Protein AF-A0A2I1FG09-F1 (afdb_monomer_lite)

Sequence (179 aa):
MFQNHFNRNAIHDTIHRQLGLNNIAAYHRDLLCNNCYPSEIPLTPTFQHFLDWISSNYPVIEYTRYTRQYFEEVAYSITNADIDNAIHNLLFSIQYTDIEPIDYTLLRQDLINAYNLTNGFQQDPNEVLYQVSETITSPEPEVLSDTTSEISEEDIPHLHIPLPPIYNTPNNPAPVIPP

Organism: NCBI:txid588596

pLDDT: mean 76.92, std 20.59, range [32.97, 96.25]

Radius of gyration: 22.65 Å; chains: 1; bounding box: 73×28×54 Å

Secondary structure (DSSP, 8-state):
-HHHHHHHHHHHHHHHHHHT-S--TTTS--TT-TTTSPPPSSPPHHHHHHHHHHHHHS-EEEE-HHHHHHHHHHHH-S-GGGHHHHHHHHHTTEEE-SSS---HHHHHHHHHHHHHHTTTTTS-HHHHHHHHHHHHHSPPP-------------------PPPPP----TTSPPPP---

Structure (mmCIF, N/CA/C/O backbone):
data_AF-A0A2I1FG09-F1
#
_entry.id   AF-A0A2I1FG09-F1
#
loop_
_atom_site.group_PDB
_atom_site.id
_atom_site.type_symbol
_atom_site.label_atom_id
_atom_site.label_alt_id
_atom_site.label_comp_id
_atom_site.label_asym_id
_atom_site.label_entity_id
_atom_site.label_seq_id
_atom_site.pdbx_PDB_ins_code
_atom_site.Cartn_x
_atom_site.Cartn_y
_atom_site.Cartn_z
_atom_site.occupancy
_atom_site.B_iso_or_equiv
_atom_site.auth_seq_id
_atom_site.auth_comp_id
_atom_site.auth_asym_id
_atom_site.auth_atom_id
_atom_site.pdbx_PDB_model_num
ATOM 1 N N . MET A 1 1 ? -4.281 7.830 -10.500 1.00 67.44 1 MET A N 1
ATOM 2 C CA . MET A 1 1 ? -3.110 7.917 -9.596 1.00 67.44 1 MET A CA 1
ATOM 3 C C . MET A 1 1 ? -2.313 6.611 -9.615 1.00 67.44 1 MET A C 1
ATOM 5 O O . MET A 1 1 ? -1.132 6.665 -9.931 1.00 67.44 1 MET A O 1
ATOM 9 N N . PHE A 1 2 ? -2.961 5.450 -9.435 1.00 79.12 2 PHE A N 1
ATOM 10 C CA . PHE A 1 2 ? -2.314 4.131 -9.548 1.00 79.12 2 PHE A CA 1
ATOM 11 C C . PHE A 1 2 ? -1.682 3.814 -10.911 1.00 79.12 2 PHE A C 1
ATOM 13 O O . PHE A 1 2 ? -0.608 3.234 -10.946 1.00 79.12 2 PHE A O 1
ATOM 20 N N . GLN A 1 3 ? -2.247 4.274 -12.033 1.00 78.62 3 GLN A N 1
ATOM 21 C CA . GLN A 1 3 ? -1.647 4.005 -13.350 1.00 78.62 3 GLN A CA 1
ATOM 22 C C . GLN A 1 3 ? -0.193 4.496 -13.476 1.00 78.62 3 GLN A C 1
ATOM 24 O O . GLN A 1 3 ? 0.665 3.777 -13.977 1.00 78.62 3 GLN A O 1
ATOM 29 N N . ASN A 1 4 ? 0.108 5.711 -13.001 1.00 81.00 4 ASN A N 1
ATOM 30 C CA . ASN A 1 4 ? 1.476 6.242 -13.037 1.00 81.00 4 ASN A CA 1
ATOM 31 C C . ASN A 1 4 ? 2.416 5.439 -12.131 1.00 81.00 4 ASN A C 1
ATOM 33 O O . ASN A 1 4 ? 3.589 5.273 -12.451 1.00 81.00 4 ASN A O 1
ATOM 37 N N . HIS A 1 5 ? 1.887 4.945 -11.014 1.00 79.69 5 HIS A N 1
ATOM 38 C CA . HIS A 1 5 ? 2.609 4.092 -10.087 1.00 79.69 5 HIS A CA 1
ATOM 39 C C . HIS A 1 5 ? 2.941 2.730 -10.720 1.00 79.69 5 HIS A C 1
ATOM 41 O O . HIS A 1 5 ? 4.111 2.366 -10.766 1.00 79.69 5 HIS A O 1
ATOM 47 N N . PHE A 1 6 ? 1.969 2.054 -11.339 1.00 83.12 6 PHE A N 1
ATOM 48 C CA . PHE A 1 6 ? 2.202 0.804 -12.073 1.00 83.12 6 PHE A CA 1
ATOM 49 C C . PHE A 1 6 ? 3.174 0.978 -13.244 1.00 83.12 6 PHE A C 1
ATOM 51 O O . PHE A 1 6 ? 4.075 0.163 -13.434 1.00 83.12 6 PHE A O 1
ATOM 58 N N . ASN A 1 7 ? 3.064 2.083 -13.988 1.00 84.38 7 ASN A N 1
ATOM 59 C CA . ASN A 1 7 ? 3.993 2.386 -15.076 1.00 84.38 7 ASN A CA 1
ATOM 60 C C . ASN A 1 7 ? 5.441 2.530 -14.575 1.00 84.38 7 ASN A C 1
ATOM 62 O O . ASN A 1 7 ? 6.368 2.080 -15.248 1.00 84.38 7 ASN A O 1
ATOM 66 N N . ARG A 1 8 ? 5.652 3.139 -13.399 1.00 84.31 8 ARG A N 1
ATOM 67 C CA . ARG A 1 8 ? 6.987 3.268 -12.796 1.00 84.31 8 ARG A CA 1
ATOM 68 C C . ARG A 1 8 ? 7.578 1.898 -12.458 1.00 84.31 8 ARG A C 1
ATOM 70 O O . ARG A 1 8 ? 8.734 1.654 -12.806 1.00 84.31 8 ARG A O 1
ATOM 77 N N . ASN A 1 9 ? 6.768 1.006 -11.889 1.00 83.88 9 ASN A N 1
ATOM 78 C CA . ASN A 1 9 ? 7.177 -0.362 -11.561 1.00 83.88 9 ASN A CA 1
ATOM 79 C C . ASN A 1 9 ? 7.584 -1.122 -12.831 1.00 83.88 9 ASN A C 1
ATOM 81 O O . ASN A 1 9 ? 8.677 -1.676 -12.904 1.00 83.88 9 ASN A O 1
ATOM 85 N N . ALA A 1 10 ? 6.773 -1.039 -13.892 1.00 85.88 10 ALA A N 1
ATOM 86 C CA . ALA A 1 10 ? 7.066 -1.690 -15.170 1.00 85.88 10 ALA A CA 1
ATOM 87 C C . ALA A 1 10 ? 8.380 -1.196 -15.812 1.00 85.88 10 ALA A C 1
ATOM 89 O O . ALA A 1 10 ? 9.130 -1.978 -16.415 1.00 85.88 10 ALA A O 1
ATOM 90 N N . ILE A 1 11 ? 8.685 0.100 -15.677 1.00 88.75 11 ILE A N 1
ATOM 91 C CA . ILE A 1 11 ? 9.969 0.672 -16.103 1.00 88.75 11 ILE A CA 1
ATOM 92 C C . ILE A 1 11 ? 11.107 0.112 -15.242 1.00 88.75 11 ILE A C 1
ATOM 94 O O . ILE A 1 11 ? 12.111 -0.338 -15.794 1.00 88.75 11 ILE A O 1
ATOM 98 N N . HIS A 1 12 ? 10.952 0.092 -13.915 1.00 91.44 12 HIS A N 1
ATOM 99 C CA . HIS A 1 12 ? 11.960 -0.439 -12.9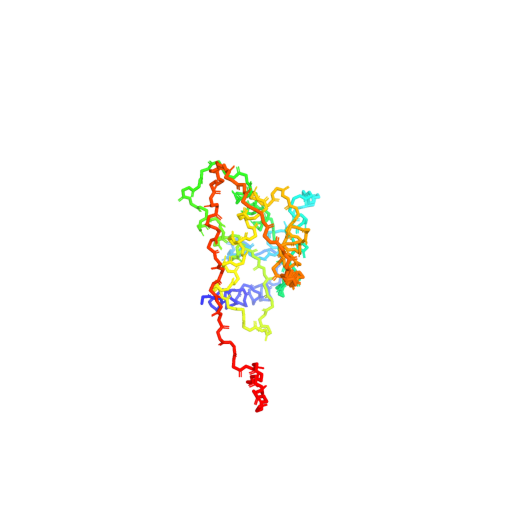95 1.00 91.44 12 HIS A CA 1
ATOM 100 C C . HIS A 1 12 ? 12.286 -1.914 -13.290 1.00 91.44 12 HIS A C 1
ATOM 102 O O . HIS A 1 12 ? 13.455 -2.272 -13.451 1.00 91.44 12 HIS A O 1
ATOM 108 N N . ASP A 1 13 ? 11.267 -2.746 -13.496 1.00 88.00 13 ASP A N 1
ATOM 109 C CA . ASP A 1 13 ? 11.421 -4.163 -13.847 1.00 88.00 13 ASP A CA 1
ATOM 110 C C . ASP A 1 13 ? 12.111 -4.358 -15.199 1.00 88.00 13 ASP A C 1
ATOM 112 O O . ASP A 1 13 ? 12.893 -5.291 -15.403 1.00 88.00 13 ASP A O 1
ATOM 116 N N . THR A 1 14 ? 11.856 -3.458 -16.150 1.00 91.62 14 THR A N 1
ATOM 117 C CA . THR A 1 14 ? 12.546 -3.471 -17.444 1.00 91.62 14 THR A CA 1
ATOM 118 C C . THR A 1 14 ? 14.039 -3.210 -17.279 1.00 91.62 14 THR A C 1
ATOM 120 O O . THR A 1 14 ? 14.840 -3.872 -17.938 1.00 91.62 14 THR A O 1
ATOM 123 N N . ILE A 1 15 ? 14.430 -2.313 -16.373 1.00 90.81 15 ILE A N 1
ATOM 124 C CA . ILE A 1 15 ? 15.841 -2.018 -16.100 1.00 90.81 15 ILE A CA 1
ATOM 125 C C . ILE A 1 15 ? 16.531 -3.227 -15.453 1.00 90.81 15 ILE A C 1
ATOM 127 O O . ILE A 1 15 ? 17.638 -3.572 -15.869 1.00 90.81 15 ILE A O 1
ATOM 131 N N . HIS A 1 16 ? 15.873 -3.928 -14.520 1.00 93.06 16 HIS A N 1
ATOM 132 C CA . HIS A 1 16 ? 16.384 -5.200 -13.991 1.00 93.06 16 HIS A CA 1
ATOM 133 C C . HIS A 1 16 ? 16.685 -6.196 -15.116 1.00 93.06 16 HIS A C 1
ATOM 135 O O . HIS A 1 16 ? 17.793 -6.731 -15.187 1.00 93.06 16 HIS A O 1
ATOM 141 N N . ARG A 1 17 ? 15.732 -6.397 -16.038 1.00 92.44 17 ARG A N 1
ATOM 142 C CA . ARG A 1 17 ? 15.895 -7.315 -17.179 1.00 92.44 17 ARG A CA 1
ATOM 143 C C . ARG A 1 17 ? 17.012 -6.893 -18.131 1.00 92.44 17 ARG A C 1
ATOM 145 O O . ARG A 1 17 ? 17.734 -7.751 -18.626 1.00 92.44 17 ARG A O 1
ATOM 152 N N . GLN A 1 18 ? 17.150 -5.597 -18.403 1.00 93.56 18 GLN A N 1
ATOM 153 C CA . GLN A 1 18 ? 18.156 -5.080 -19.335 1.00 93.56 18 GLN A CA 1
ATOM 154 C C . GLN A 1 18 ? 19.578 -5.155 -18.774 1.00 93.56 18 GLN A C 1
ATOM 156 O O . GLN A 1 18 ? 20.505 -5.478 -19.512 1.00 93.56 18 GLN A O 1
ATOM 161 N N . LEU A 1 19 ? 19.755 -4.850 -17.486 1.00 91.00 19 LEU A N 1
ATOM 162 C CA . LEU A 1 19 ? 21.071 -4.851 -16.844 1.00 91.00 19 LEU A CA 1
ATOM 163 C C . LEU A 1 19 ? 21.468 -6.230 -16.301 1.00 91.00 19 LEU A C 1
ATOM 165 O O . LEU A 1 19 ? 22.646 -6.456 -16.036 1.00 91.00 19 LEU A O 1
ATOM 169 N N . GLY A 1 20 ? 20.507 -7.140 -16.106 1.00 91.19 20 GLY A N 1
ATOM 170 C CA . GLY A 1 20 ? 20.743 -8.448 -15.489 1.00 91.19 20 GLY A CA 1
ATOM 171 C C . GLY A 1 20 ? 21.206 -8.354 -14.031 1.00 91.19 20 GLY A C 1
ATOM 172 O O . GLY A 1 20 ? 21.862 -9.264 -13.530 1.00 91.19 20 GLY A O 1
ATOM 173 N N . LEU A 1 21 ? 20.915 -7.236 -13.359 1.00 90.88 21 LEU A N 1
ATOM 174 C CA . LEU A 1 21 ? 21.325 -6.970 -11.983 1.00 90.88 21 LEU A CA 1
ATOM 175 C C . LEU A 1 21 ? 20.163 -7.202 -11.024 1.00 90.88 21 LEU A C 1
ATOM 177 O O . LEU A 1 21 ? 19.059 -6.711 -11.252 1.00 90.88 21 LEU A O 1
ATOM 181 N N . ASN A 1 22 ? 20.443 -7.858 -9.897 1.00 89.62 22 ASN A N 1
ATOM 182 C CA . ASN A 1 22 ? 19.453 -8.056 -8.836 1.00 89.62 22 ASN A CA 1
ATOM 183 C C . ASN A 1 22 ? 19.149 -6.764 -8.075 1.00 89.62 22 ASN A C 1
ATOM 185 O O . ASN A 1 22 ? 18.035 -6.584 -7.620 1.00 89.62 22 ASN A O 1
ATOM 189 N N . ASN A 1 23 ? 20.100 -5.840 -7.947 1.00 92.00 23 ASN A N 1
ATOM 190 C CA . ASN A 1 23 ? 19.868 -4.556 -7.293 1.00 92.00 23 ASN A CA 1
ATOM 191 C C . ASN A 1 23 ? 20.283 -3.420 -8.229 1.00 92.00 23 ASN A C 1
ATOM 193 O O . ASN A 1 23 ? 21.447 -3.328 -8.620 1.00 92.00 23 ASN A O 1
ATOM 197 N N . ILE A 1 24 ? 19.323 -2.563 -8.579 1.00 91.81 24 ILE A N 1
ATOM 198 C CA . ILE A 1 24 ? 19.520 -1.411 -9.469 1.00 91.81 24 ILE A CA 1
ATOM 199 C C . ILE A 1 24 ? 19.277 -0.072 -8.765 1.00 91.81 24 ILE A C 1
ATOM 201 O O . ILE A 1 24 ? 19.218 0.958 -9.433 1.00 91.81 24 ILE A O 1
ATOM 205 N N . ALA A 1 25 ? 19.183 -0.049 -7.430 1.00 89.81 25 ALA A N 1
ATOM 206 C CA . ALA A 1 25 ? 18.847 1.148 -6.653 1.00 89.81 25 ALA A CA 1
ATOM 207 C C . ALA A 1 25 ? 19.809 2.333 -6.877 1.00 89.81 25 ALA A C 1
ATOM 209 O O . ALA A 1 25 ? 19.448 3.489 -6.643 1.00 89.81 25 ALA A O 1
ATOM 210 N N . ALA A 1 26 ? 21.036 2.064 -7.334 1.00 87.00 26 ALA A N 1
ATOM 211 C CA . ALA A 1 26 ? 22.005 3.091 -7.716 1.00 87.00 26 ALA A CA 1
ATOM 212 C C . ALA A 1 26 ? 21.665 3.797 -9.045 1.00 87.00 26 ALA A C 1
ATOM 214 O O . ALA A 1 26 ? 22.078 4.935 -9.247 1.00 87.00 26 ALA A O 1
ATOM 215 N N . TYR A 1 27 ? 20.918 3.138 -9.933 1.00 86.38 27 TYR A N 1
ATOM 216 C CA . TYR A 1 27 ? 20.581 3.618 -11.278 1.00 86.38 27 TYR A CA 1
ATOM 217 C C . TYR A 1 27 ? 19.146 4.131 -11.365 1.00 86.38 27 TYR A C 1
ATOM 219 O O . TYR A 1 27 ? 18.882 5.154 -11.991 1.00 86.38 27 TYR A O 1
ATOM 227 N N . HIS A 1 28 ? 18.216 3.420 -10.732 1.00 87.75 28 HIS A N 1
ATOM 228 C CA . HIS A 1 28 ? 16.805 3.762 -10.713 1.00 87.75 28 HIS A CA 1
ATOM 229 C C . HIS A 1 28 ? 16.216 3.302 -9.383 1.00 87.75 28 HIS A C 1
ATOM 231 O O . HIS A 1 28 ? 16.227 2.115 -9.067 1.00 87.75 28 HIS A O 1
ATOM 237 N N . ARG A 1 29 ? 15.736 4.246 -8.572 1.00 87.50 29 ARG A N 1
ATOM 238 C CA . ARG A 1 29 ? 15.150 3.938 -7.265 1.00 87.50 29 ARG A CA 1
ATOM 239 C C . ARG A 1 29 ? 13.667 3.653 -7.430 1.00 87.50 29 ARG A C 1
ATOM 241 O O . ARG A 1 29 ? 12.938 4.511 -7.915 1.00 87.50 29 ARG A O 1
ATOM 248 N N . ASP A 1 30 ? 13.231 2.489 -6.968 1.00 88.94 30 ASP A N 1
ATOM 249 C CA . ASP A 1 30 ? 11.817 2.209 -6.739 1.00 88.94 30 ASP A CA 1
ATOM 250 C C . ASP A 1 30 ? 11.647 1.547 -5.378 1.00 88.94 30 ASP A C 1
ATOM 252 O O . ASP A 1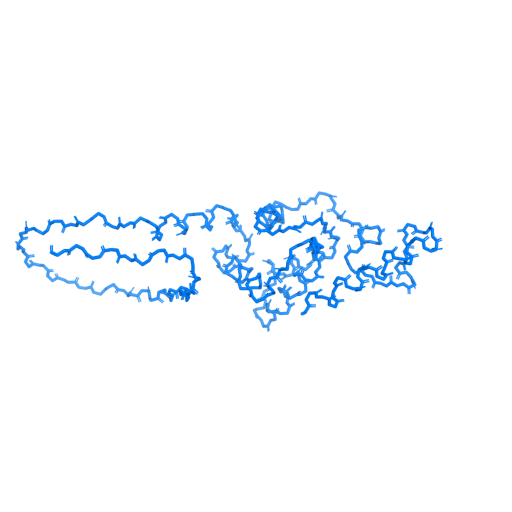 30 ? 12.200 0.477 -5.133 1.00 88.94 30 ASP A O 1
ATOM 256 N N . LEU A 1 31 ? 10.919 2.218 -4.484 1.00 87.50 31 LEU A N 1
ATOM 257 C CA . LEU A 1 31 ? 10.727 1.783 -3.100 1.00 87.50 31 LEU A CA 1
ATOM 258 C C . LEU A 1 31 ? 9.903 0.493 -3.003 1.00 87.50 31 LEU A C 1
ATOM 260 O O . LEU A 1 31 ? 9.922 -0.145 -1.955 1.00 87.50 31 LEU A O 1
ATOM 264 N N . LEU A 1 32 ? 9.221 0.104 -4.084 1.00 88.88 32 LEU A N 1
ATOM 265 C CA . LEU A 1 32 ? 8.468 -1.145 -4.175 1.00 88.88 32 LEU A CA 1
ATOM 266 C C . LEU A 1 32 ? 9.305 -2.362 -4.545 1.00 88.88 32 LEU A C 1
ATOM 268 O O . LEU A 1 32 ? 8.841 -3.485 -4.401 1.00 88.88 32 LEU A O 1
ATOM 272 N N . CYS A 1 33 ? 10.520 -2.167 -5.053 1.00 90.25 33 CYS A N 1
ATOM 273 C CA . CYS A 1 33 ? 11.300 -3.290 -5.538 1.00 90.25 33 CYS A CA 1
ATOM 274 C C . CYS A 1 33 ? 11.914 -4.061 -4.367 1.00 90.25 33 CYS A C 1
ATOM 276 O O . CYS A 1 33 ? 12.902 -3.620 -3.771 1.00 90.25 33 CYS A O 1
ATOM 278 N N . ASN A 1 34 ? 11.374 -5.244 -4.084 1.00 89.44 34 ASN A N 1
ATOM 279 C CA . ASN A 1 34 ? 11.866 -6.131 -3.033 1.00 89.44 34 ASN A CA 1
ATOM 280 C C . ASN A 1 34 ? 13.295 -6.638 -3.317 1.00 89.44 34 ASN A C 1
ATOM 282 O O . ASN A 1 34 ? 14.070 -6.865 -2.394 1.00 89.44 34 ASN A O 1
ATOM 286 N N . ASN A 1 35 ? 13.719 -6.718 -4.585 1.00 91.00 35 ASN A N 1
ATOM 287 C CA . ASN A 1 35 ? 15.117 -7.034 -4.904 1.00 91.00 35 ASN A CA 1
ATOM 288 C C . ASN A 1 35 ? 16.081 -5.894 -4.516 1.00 91.00 35 ASN A C 1
ATOM 290 O O . ASN A 1 35 ? 17.215 -6.133 -4.092 1.00 91.00 35 ASN A O 1
ATOM 294 N N . CYS A 1 36 ? 15.642 -4.640 -4.660 1.00 91.56 36 CYS A N 1
ATOM 295 C CA . CYS A 1 36 ? 16.432 -3.463 -4.297 1.00 91.56 36 CYS A CA 1
ATOM 296 C C . CYS A 1 36 ? 16.374 -3.161 -2.795 1.00 91.56 36 CYS A C 1
ATOM 298 O O . CYS A 1 36 ? 17.360 -2.690 -2.219 1.00 91.56 36 CYS A O 1
ATOM 300 N N . TYR A 1 37 ? 15.223 -3.423 -2.180 1.00 92.31 37 TYR A N 1
ATOM 301 C CA . TYR A 1 37 ? 14.879 -3.054 -0.814 1.00 92.31 37 TYR A CA 1
ATOM 302 C C . TYR A 1 37 ? 14.136 -4.205 -0.126 1.00 92.31 37 TYR A C 1
ATOM 304 O O . TYR A 1 37 ? 12.942 -4.088 0.147 1.00 92.31 37 TYR A O 1
ATOM 312 N N . PRO A 1 38 ? 14.826 -5.321 0.151 1.00 91.25 38 PRO A N 1
ATOM 313 C CA . PRO A 1 38 ? 14.185 -6.523 0.659 1.00 91.25 38 PRO A CA 1
ATOM 314 C C . PRO A 1 38 ? 13.476 -6.268 1.980 1.00 91.25 38 PRO A C 1
ATOM 316 O O . PRO A 1 38 ? 13.963 -5.511 2.822 1.00 91.25 38 PRO A O 1
ATOM 319 N N . SER A 1 39 ? 12.331 -6.919 2.150 1.00 88.25 39 SER A N 1
ATOM 320 C CA . SER A 1 39 ? 11.578 -6.907 3.399 1.00 88.25 39 SER A CA 1
ATOM 321 C C . SER A 1 39 ? 12.383 -7.444 4.581 1.00 88.25 39 SER A C 1
ATOM 323 O O . SER A 1 39 ? 13.098 -8.442 4.479 1.00 88.25 39 SER A O 1
ATOM 325 N N . GLU A 1 40 ? 12.249 -6.775 5.725 1.00 84.00 40 GLU A N 1
ATOM 326 C CA . GLU A 1 40 ? 12.966 -7.114 6.954 1.00 84.00 40 GLU A CA 1
ATOM 327 C C . GLU A 1 40 ? 12.161 -8.102 7.807 1.00 84.00 40 GLU A C 1
ATOM 329 O O . GLU A 1 40 ? 11.018 -7.829 8.175 1.00 84.00 40 GLU A O 1
ATOM 334 N N . ILE A 1 41 ? 12.779 -9.235 8.149 1.00 81.31 41 ILE A N 1
ATOM 335 C CA . ILE A 1 41 ? 12.199 -10.329 8.944 1.00 81.31 41 ILE A CA 1
ATOM 336 C C . ILE A 1 41 ? 12.970 -10.426 10.280 1.00 81.31 41 ILE A C 1
ATOM 338 O O . ILE A 1 41 ? 14.197 -10.298 10.261 1.00 81.31 41 ILE A O 1
ATOM 342 N N . PRO A 1 42 ? 12.313 -10.684 11.432 1.00 84.62 42 PRO A N 1
ATOM 343 C CA . PRO A 1 42 ? 10.885 -10.957 11.605 1.00 84.62 42 PRO A CA 1
ATOM 344 C C . PRO A 1 42 ? 10.009 -9.701 11.545 1.00 84.62 42 PRO A C 1
ATOM 346 O O . PRO A 1 42 ? 10.457 -8.585 11.828 1.00 84.62 42 PRO A O 1
ATOM 349 N N . LEU A 1 43 ? 8.744 -9.917 11.186 1.00 88.62 43 LEU A N 1
ATOM 350 C CA . LEU A 1 43 ? 7.704 -8.894 11.203 1.00 88.62 43 LEU A CA 1
ATOM 351 C C . LEU A 1 43 ? 7.219 -8.673 12.639 1.00 88.62 43 LEU A C 1
ATOM 353 O O . LEU A 1 43 ? 7.200 -9.603 13.449 1.00 88.62 43 LEU A O 1
ATOM 357 N N . THR A 1 44 ? 6.834 -7.440 12.965 1.00 90.94 44 THR A N 1
ATOM 358 C CA . THR A 1 44 ? 6.146 -7.168 14.231 1.00 90.94 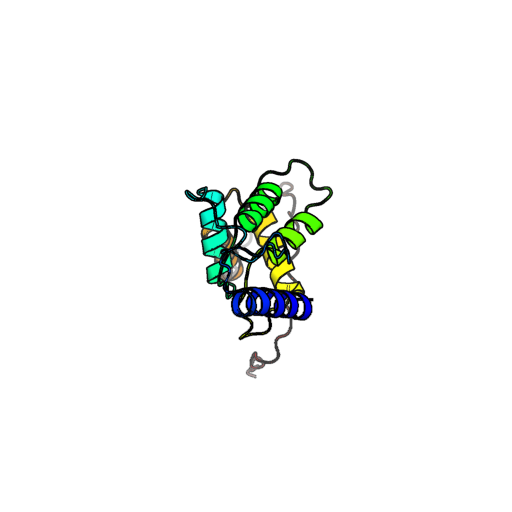44 THR A CA 1
ATOM 359 C C . THR A 1 44 ? 4.724 -7.739 14.162 1.00 90.94 44 THR A C 1
ATOM 361 O O . THR A 1 44 ? 4.135 -7.738 13.079 1.00 90.94 44 THR A O 1
ATOM 364 N N . PRO A 1 45 ? 4.134 -8.199 15.283 1.00 92.88 45 PRO A N 1
ATOM 365 C CA . PRO A 1 45 ? 2.753 -8.689 15.286 1.00 92.88 45 PRO A CA 1
ATOM 366 C C . PRO A 1 45 ? 1.765 -7.669 14.705 1.00 92.88 45 PRO A C 1
ATOM 368 O O . PRO A 1 45 ? 0.972 -8.001 13.836 1.00 92.88 45 PRO A O 1
ATOM 371 N N . THR A 1 46 ? 1.889 -6.399 15.099 1.00 94.25 46 THR A N 1
ATOM 372 C CA . THR A 1 46 ? 1.070 -5.286 14.594 1.00 94.25 46 THR A CA 1
ATOM 373 C C . THR A 1 46 ? 1.147 -5.149 13.070 1.00 94.25 46 THR A C 1
ATOM 375 O O . THR A 1 46 ? 0.122 -5.011 12.408 1.00 94.25 46 THR A O 1
ATOM 378 N N . PHE A 1 47 ? 2.351 -5.237 12.492 1.00 95.25 47 PHE A N 1
ATOM 379 C CA . PHE A 1 47 ? 2.506 -5.173 11.040 1.00 95.25 47 PHE A CA 1
ATOM 380 C C . PHE A 1 47 ? 1.956 -6.422 10.343 1.00 95.25 47 PHE A C 1
ATOM 382 O O . PHE A 1 47 ? 1.383 -6.303 9.264 1.00 95.25 47 PHE A O 1
ATOM 389 N N . GLN A 1 48 ? 2.074 -7.601 10.962 1.00 95.25 48 GLN A N 1
ATOM 390 C CA . GLN A 1 48 ? 1.481 -8.830 10.433 1.00 95.25 48 GLN A CA 1
ATOM 391 C C . GLN A 1 48 ? -0.047 -8.724 10.348 1.00 95.25 48 GLN A C 1
ATOM 393 O O . GLN A 1 48 ? -0.592 -8.977 9.281 1.00 95.25 48 GLN A O 1
ATOM 398 N N . HIS A 1 49 ? -0.725 -8.267 11.407 1.00 96.00 49 HIS A N 1
ATOM 399 C CA . HIS A 1 49 ? -2.183 -8.071 11.386 1.00 96.00 49 HIS A CA 1
ATOM 400 C C . HIS A 1 49 ? -2.618 -7.105 10.277 1.00 96.00 49 HIS A C 1
ATOM 402 O O . HIS A 1 49 ? -3.589 -7.355 9.564 1.00 96.00 49 HIS A O 1
ATOM 408 N N . PHE A 1 50 ? -1.865 -6.017 10.083 1.00 96.25 50 PHE A N 1
ATOM 409 C CA . PHE A 1 50 ? -2.097 -5.100 8.971 1.00 96.25 50 PHE A CA 1
ATOM 410 C C . PHE A 1 50 ? -1.924 -5.779 7.607 1.00 96.25 50 PHE A C 1
ATOM 412 O O . PHE A 1 50 ? -2.793 -5.624 6.750 1.00 96.25 50 PHE A O 1
ATOM 419 N N . LEU A 1 51 ? -0.833 -6.528 7.403 1.00 95.38 51 LEU A N 1
ATOM 420 C CA . LEU A 1 51 ? -0.577 -7.245 6.152 1.00 95.38 51 LEU A CA 1
ATOM 421 C C . LEU A 1 51 ? -1.662 -8.282 5.855 1.00 95.38 51 LEU A C 1
ATOM 423 O O . LEU A 1 51 ? -2.120 -8.363 4.715 1.00 95.38 51 LEU A O 1
ATOM 427 N N . ASP A 1 52 ? -2.098 -9.032 6.864 1.00 95.38 52 ASP A N 1
ATOM 428 C CA . ASP A 1 52 ? -3.154 -10.035 6.734 1.00 95.38 52 ASP A CA 1
ATOM 429 C C . ASP A 1 52 ? -4.478 -9.377 6.337 1.00 95.38 52 ASP A C 1
ATOM 431 O O . ASP A 1 52 ? -5.158 -9.834 5.416 1.00 95.38 52 ASP A O 1
ATOM 435 N N . TRP A 1 53 ? -4.824 -8.259 6.980 1.00 96.19 53 TRP A N 1
ATOM 436 C CA . TRP A 1 53 ? -6.013 -7.483 6.645 1.00 96.19 53 TRP A CA 1
ATOM 437 C C . TRP A 1 53 ? -5.960 -6.919 5.223 1.00 96.19 53 TRP A C 1
ATOM 439 O O . TRP A 1 53 ? -6.868 -7.170 4.427 1.00 96.19 53 TRP A O 1
ATOM 449 N N . ILE A 1 54 ? -4.906 -6.183 4.862 1.00 95.00 54 ILE A N 1
ATOM 450 C CA . ILE A 1 54 ? -4.854 -5.529 3.550 1.00 95.00 54 ILE A CA 1
ATOM 451 C C . ILE A 1 54 ? -4.770 -6.551 2.414 1.00 95.00 54 ILE A C 1
ATOM 453 O O . ILE A 1 54 ? -5.416 -6.359 1.390 1.00 95.00 54 ILE A O 1
ATOM 457 N N . SER A 1 55 ? -4.071 -7.672 2.613 1.00 93.88 55 SER A N 1
ATOM 458 C CA . SER A 1 55 ? -3.976 -8.747 1.613 1.00 93.88 55 SER A CA 1
ATOM 459 C C . SER A 1 55 ? -5.278 -9.541 1.465 1.00 93.88 55 SER A C 1
ATOM 461 O O . SER A 1 55 ? -5.509 -10.142 0.420 1.00 93.88 55 SER A O 1
ATOM 463 N N . SER A 1 56 ? -6.140 -9.543 2.487 1.00 92.75 56 SER A N 1
ATOM 464 C CA . SER A 1 56 ? -7.468 -10.170 2.414 1.00 92.75 56 SER A CA 1
ATOM 465 C C . SER A 1 56 ? -8.495 -9.302 1.681 1.00 92.75 56 SER A C 1
ATOM 467 O O . SER A 1 56 ? -9.470 -9.828 1.149 1.00 92.75 56 SER A O 1
ATOM 469 N N . ASN A 1 57 ? -8.287 -7.982 1.648 1.00 91.06 57 ASN A N 1
ATOM 470 C CA . ASN A 1 57 ? -9.225 -7.018 1.060 1.00 91.06 57 ASN A CA 1
ATOM 471 C C . ASN A 1 57 ? -8.761 -6.469 -0.299 1.00 91.06 57 ASN A C 1
ATOM 473 O O . ASN A 1 57 ? -9.580 -6.002 -1.087 1.00 91.06 57 ASN A O 1
ATOM 477 N N . TYR A 1 58 ? -7.459 -6.525 -0.583 1.00 92.50 58 TYR A N 1
ATOM 478 C CA . TYR A 1 58 ? -6.843 -5.945 -1.771 1.00 92.50 58 TYR A CA 1
ATOM 479 C C . TYR A 1 58 ? -5.829 -6.908 -2.391 1.00 92.50 58 TYR A C 1
ATOM 481 O O . TYR A 1 58 ? -5.189 -7.677 -1.673 1.00 92.50 58 TYR A O 1
ATOM 489 N N . PRO A 1 59 ? -5.621 -6.857 -3.720 1.00 91.44 59 PRO A N 1
ATOM 490 C CA . PRO A 1 59 ? -4.737 -7.786 -4.411 1.00 91.44 59 PRO A CA 1
ATOM 491 C C . PRO A 1 59 ? -3.267 -7.370 -4.235 1.00 91.44 59 PRO A C 1
ATOM 493 O O . PRO A 1 59 ? -2.624 -6.871 -5.159 1.00 91.44 59 PRO A O 1
ATOM 496 N N . VAL A 1 60 ? -2.744 -7.528 -3.021 1.00 91.56 60 VAL A N 1
ATOM 497 C CA . VAL A 1 60 ? -1.346 -7.263 -2.667 1.00 91.56 60 VAL A CA 1
ATOM 498 C C . VAL A 1 60 ? -0.457 -8.386 -3.204 1.00 91.56 60 VAL A C 1
ATOM 500 O O . VAL A 1 60 ? -0.751 -9.564 -3.025 1.00 91.56 60 VAL A O 1
ATOM 503 N N . ILE A 1 61 ? 0.635 -8.018 -3.873 1.00 89.81 61 ILE A N 1
ATOM 504 C CA . ILE A 1 61 ? 1.650 -8.946 -4.393 1.00 89.81 61 ILE A CA 1
ATOM 505 C C . ILE A 1 61 ? 2.833 -9.005 -3.435 1.00 89.81 61 ILE A C 1
ATOM 507 O O . ILE A 1 61 ? 3.251 -10.077 -3.008 1.00 89.81 61 ILE A O 1
ATOM 511 N N . GLU A 1 62 ? 3.397 -7.839 -3.138 1.00 89.38 62 GLU A N 1
ATOM 512 C CA . GLU A 1 62 ? 4.671 -7.712 -2.447 1.00 89.38 62 GLU A CA 1
ATOM 513 C C . GLU A 1 62 ? 4.703 -6.436 -1.604 1.00 89.38 62 GLU A C 1
ATOM 515 O O . GLU A 1 62 ? 3.992 -5.455 -1.843 1.00 89.38 62 GLU A O 1
ATOM 520 N N . TYR A 1 63 ? 5.578 -6.466 -0.610 1.00 92.50 63 TYR A N 1
ATOM 521 C CA . TYR A 1 63 ? 5.934 -5.333 0.225 1.00 92.50 63 TYR A CA 1
ATOM 522 C C . TYR A 1 63 ? 7.453 -5.313 0.410 1.00 92.50 63 TYR A C 1
ATOM 524 O O . TYR A 1 63 ? 8.143 -6.310 0.174 1.00 92.50 63 TYR A O 1
ATOM 532 N N . THR A 1 64 ? 7.976 -4.168 0.835 1.00 93.31 64 THR A N 1
ATOM 533 C CA . THR A 1 64 ? 9.409 -3.934 1.043 1.00 93.31 64 THR A CA 1
ATOM 534 C C . THR A 1 64 ? 9.686 -3.460 2.464 1.00 93.31 64 THR A C 1
ATOM 536 O O . THR A 1 64 ? 8.771 -3.172 3.244 1.00 93.31 64 THR A O 1
ATOM 539 N N . ARG A 1 65 ? 10.968 -3.273 2.809 1.00 92.38 65 ARG A N 1
ATOM 540 C CA . ARG A 1 65 ? 11.336 -2.578 4.058 1.00 92.38 65 ARG A CA 1
ATOM 541 C C . ARG A 1 65 ? 10.691 -1.192 4.188 1.00 92.38 65 ARG A C 1
ATOM 543 O O . ARG A 1 65 ? 10.442 -0.745 5.301 1.00 92.38 65 ARG A O 1
ATOM 550 N N . TYR A 1 66 ? 10.411 -0.512 3.069 1.00 92.44 66 TYR A N 1
ATOM 551 C CA . TYR A 1 66 ? 9.773 0.804 3.099 1.00 92.44 66 TYR A CA 1
ATOM 552 C C . TYR A 1 66 ? 8.298 0.704 3.459 1.00 92.44 66 TYR A C 1
ATOM 554 O O . TYR A 1 66 ? 7.814 1.560 4.189 1.00 92.44 66 TYR A O 1
ATOM 562 N N . THR A 1 67 ? 7.606 -0.357 3.040 1.00 94.38 67 THR A N 1
ATOM 563 C CA . THR A 1 67 ? 6.240 -0.626 3.504 1.00 94.38 67 THR A CA 1
ATOM 564 C C . THR A 1 67 ? 6.178 -0.727 5.014 1.00 94.38 67 THR A C 1
ATOM 566 O O . THR A 1 67 ? 5.352 -0.076 5.646 1.00 94.38 67 THR A O 1
ATOM 569 N N . ARG A 1 68 ? 7.103 -1.492 5.598 1.00 92.19 68 ARG A N 1
ATOM 570 C CA . ARG A 1 68 ? 7.216 -1.609 7.048 1.00 92.19 68 ARG A CA 1
ATOM 571 C C . ARG A 1 68 ? 7.528 -0.261 7.697 1.00 92.19 68 ARG A C 1
ATOM 573 O O . ARG A 1 68 ? 6.859 0.107 8.653 1.00 92.19 68 ARG A O 1
ATOM 580 N N . GLN A 1 69 ? 8.499 0.483 7.168 1.00 91.50 69 GLN A N 1
ATOM 581 C CA . GLN A 1 69 ? 8.862 1.795 7.705 1.00 91.50 69 GLN A CA 1
ATOM 582 C C . GLN A 1 69 ? 7.663 2.756 7.708 1.00 91.50 69 GLN A C 1
ATOM 584 O O . GLN A 1 69 ? 7.353 3.345 8.739 1.00 91.50 69 GLN A O 1
ATOM 589 N N . TYR A 1 70 ? 6.956 2.890 6.582 1.00 93.00 70 TYR A N 1
ATOM 590 C CA . TYR A 1 70 ? 5.786 3.766 6.501 1.00 93.00 70 TYR A CA 1
ATOM 591 C C . TYR A 1 70 ? 4.632 3.276 7.373 1.00 93.00 70 TYR A C 1
ATOM 593 O O . TYR A 1 70 ? 3.907 4.092 7.934 1.00 93.00 70 TYR A O 1
ATOM 601 N N . PHE A 1 71 ? 4.473 1.962 7.531 1.00 94.50 71 PHE A N 1
ATOM 602 C CA . PHE A 1 71 ? 3.509 1.420 8.478 1.00 94.50 71 PHE A CA 1
ATOM 603 C C . PHE A 1 71 ? 3.851 1.821 9.914 1.00 94.50 71 PHE A C 1
ATOM 605 O O . PHE A 1 71 ? 2.976 2.282 10.637 1.00 94.50 71 PHE A O 1
ATOM 612 N N . GLU A 1 72 ? 5.111 1.689 10.328 1.00 91.50 72 GLU A N 1
ATOM 613 C CA . GLU A 1 72 ? 5.557 2.074 11.670 1.00 91.50 72 GLU A CA 1
ATOM 614 C C . GLU A 1 72 ? 5.398 3.587 11.903 1.00 91.50 72 GLU A C 1
ATOM 616 O O . GLU A 1 72 ? 4.974 4.002 12.982 1.00 91.50 72 GLU A O 1
ATOM 621 N N . GLU A 1 73 ? 5.649 4.414 10.8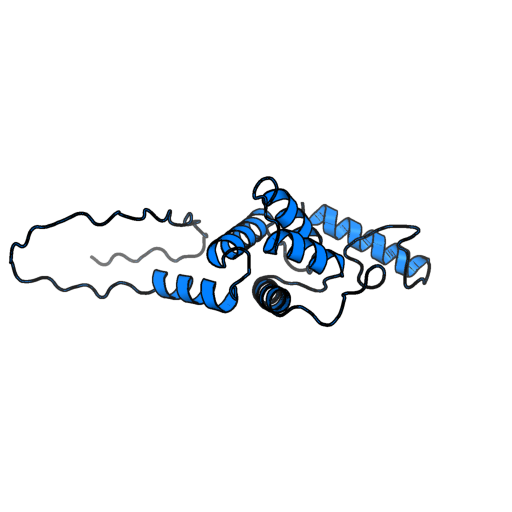83 1.00 90.44 73 GLU A N 1
ATOM 622 C CA . GLU A 1 73 ? 5.355 5.851 10.922 1.00 90.44 73 GLU A CA 1
ATOM 623 C C . GLU A 1 73 ? 3.855 6.114 11.129 1.00 90.44 73 GLU A C 1
ATOM 625 O O . GLU A 1 73 ? 3.489 6.937 11.961 1.00 90.44 73 GLU A O 1
ATOM 630 N N . VAL A 1 74 ? 2.969 5.396 10.435 1.00 91.75 74 VAL A N 1
ATOM 631 C CA . VAL A 1 74 ? 1.515 5.525 10.625 1.00 91.75 74 VAL A CA 1
ATOM 632 C C . VAL A 1 74 ? 1.089 5.047 12.018 1.00 91.75 74 VAL A C 1
ATOM 634 O O . VAL A 1 74 ? 0.372 5.759 12.717 1.00 91.75 74 VAL A O 1
ATOM 637 N N . ALA A 1 75 ? 1.534 3.863 12.437 1.00 91.75 75 ALA A N 1
ATOM 638 C CA . ALA A 1 75 ? 1.071 3.196 13.652 1.00 91.75 75 ALA A CA 1
ATOM 639 C C . ALA A 1 75 ? 1.604 3.834 14.946 1.00 91.75 75 ALA A C 1
ATOM 641 O O . ALA A 1 75 ? 0.947 3.743 15.983 1.00 91.75 75 ALA A O 1
ATOM 642 N N . TYR A 1 76 ? 2.781 4.469 14.903 1.00 88.69 76 TYR A N 1
ATOM 643 C CA . TYR A 1 76 ? 3.467 4.976 16.097 1.00 88.69 76 TYR A CA 1
ATOM 644 C C . TYR A 1 76 ? 3.799 6.476 16.061 1.00 88.69 76 TYR A C 1
ATOM 646 O O . TYR A 1 76 ? 4.390 6.983 17.020 1.00 88.69 76 TYR A O 1
ATOM 654 N N . SER A 1 77 ? 3.442 7.218 15.004 1.00 79.50 77 SER A N 1
ATOM 655 C CA . SER A 1 77 ? 3.650 8.673 14.999 1.00 79.50 77 SER A CA 1
ATOM 656 C C . SER A 1 77 ? 2.761 9.367 16.031 1.00 79.50 77 SER A C 1
ATOM 658 O O . SER A 1 77 ? 1.548 9.185 16.083 1.00 79.50 77 SER A O 1
ATOM 660 N N . ILE A 1 78 ? 3.394 10.209 16.848 1.00 62.28 78 ILE A N 1
ATOM 661 C CA . ILE A 1 78 ? 2.773 10.938 17.964 1.00 62.28 78 ILE A CA 1
ATOM 662 C C . ILE A 1 78 ? 2.031 12.195 17.463 1.00 62.28 78 ILE A C 1
ATOM 664 O O . ILE A 1 78 ? 1.262 12.812 18.200 1.00 62.28 78 ILE A O 1
ATOM 668 N N . THR A 1 79 ? 2.241 12.599 16.204 1.00 66.69 79 THR A N 1
ATOM 669 C CA . THR A 1 79 ? 1.676 13.831 15.642 1.00 66.69 79 THR A CA 1
ATOM 670 C C . THR A 1 79 ? 0.717 13.537 14.493 1.00 66.69 79 THR A C 1
ATOM 672 O O . THR A 1 79 ? 1.143 13.228 13.383 1.00 66.69 79 THR A O 1
ATOM 675 N N . ASN A 1 80 ? -0.579 13.756 14.734 1.00 62.66 80 ASN A N 1
ATOM 676 C CA . ASN A 1 80 ? -1.664 13.650 13.744 1.00 62.66 80 ASN A CA 1
ATOM 677 C C . ASN A 1 80 ? -1.534 14.613 12.546 1.00 62.66 80 ASN A C 1
ATOM 679 O O . ASN A 1 80 ? -2.342 14.550 11.624 1.00 62.66 80 ASN A O 1
ATOM 683 N N . ALA A 1 81 ? -0.558 15.528 12.561 1.00 65.31 81 ALA A N 1
ATOM 684 C CA . ALA A 1 81 ? -0.449 16.625 11.602 1.00 65.31 81 ALA A CA 1
ATOM 685 C C . ALA A 1 81 ? -0.221 16.173 10.147 1.00 65.31 81 ALA A C 1
ATOM 687 O O . ALA A 1 81 ? -0.516 16.942 9.241 1.00 65.31 81 ALA A O 1
ATOM 688 N N . ASP A 1 82 ? 0.236 14.936 9.920 1.00 78.88 82 ASP A N 1
ATOM 689 C CA . ASP A 1 82 ? 0.567 14.427 8.582 1.00 78.88 82 ASP A CA 1
ATOM 690 C C . ASP A 1 82 ? 0.078 12.990 8.325 1.00 78.88 82 ASP A C 1
ATOM 692 O O . ASP A 1 82 ? 0.594 12.301 7.442 1.00 78.88 82 ASP A O 1
ATOM 696 N N . ILE A 1 83 ? -0.938 12.519 9.061 1.00 82.94 83 ILE A N 1
ATOM 697 C CA . ILE A 1 83 ? -1.435 11.138 8.917 1.00 82.94 83 ILE A CA 1
ATOM 698 C C . ILE A 1 83 ? -1.885 10.826 7.482 1.00 82.94 83 ILE A C 1
ATOM 700 O O . ILE A 1 83 ? -1.636 9.741 6.967 1.00 82.94 83 ILE A O 1
ATOM 704 N N . ASP A 1 84 ? -2.455 11.815 6.794 1.00 84.25 84 ASP A N 1
ATOM 705 C CA . ASP A 1 84 ? -2.873 11.707 5.399 1.00 84.25 84 ASP A CA 1
ATOM 706 C C . ASP A 1 84 ? -1.701 11.431 4.445 1.00 84.25 84 ASP A C 1
ATOM 708 O O . ASP A 1 84 ? -1.839 10.635 3.511 1.00 84.25 84 ASP A O 1
ATOM 712 N N . ASN A 1 85 ? -0.554 12.074 4.684 1.00 87.56 85 ASN A N 1
ATOM 713 C CA . ASN A 1 85 ? 0.674 11.885 3.913 1.00 87.56 85 ASN A CA 1
ATOM 714 C C . ASN A 1 85 ? 1.337 10.547 4.260 1.00 87.56 85 ASN A C 1
ATOM 716 O O . ASN A 1 85 ? 1.814 9.846 3.368 1.00 87.56 85 ASN A O 1
ATOM 720 N N . ALA A 1 86 ? 1.330 10.167 5.538 1.00 88.88 86 ALA A N 1
ATOM 721 C CA . ALA A 1 86 ? 1.859 8.886 5.995 1.00 88.88 86 ALA A CA 1
ATOM 722 C C . ALA A 1 86 ? 1.065 7.707 5.402 1.00 88.88 86 ALA A C 1
ATOM 724 O O . ALA A 1 86 ? 1.656 6.794 4.829 1.00 88.88 86 ALA A O 1
ATOM 725 N N . ILE A 1 87 ? -0.272 7.778 5.423 1.00 91.19 87 ILE A N 1
ATOM 726 C CA . ILE A 1 87 ? -1.158 6.800 4.775 1.00 91.19 87 ILE A CA 1
ATOM 727 C C . ILE A 1 87 ? -0.927 6.770 3.264 1.00 91.19 87 ILE A C 1
ATOM 729 O O . ILE A 1 87 ? -0.851 5.692 2.680 1.00 91.19 87 ILE A O 1
ATOM 733 N N . HIS A 1 88 ? -0.776 7.929 2.616 1.00 90.56 88 HIS A N 1
ATOM 734 C CA . HIS A 1 88 ? -0.447 7.980 1.193 1.00 90.56 88 HIS A CA 1
ATOM 735 C C . HIS A 1 88 ? 0.866 7.242 0.888 1.00 90.56 88 HIS A C 1
ATOM 737 O O . HIS A 1 88 ? 0.903 6.396 -0.005 1.00 90.56 88 HIS A O 1
ATOM 743 N N . ASN A 1 89 ? 1.929 7.514 1.647 1.00 91.38 89 ASN A N 1
ATOM 744 C CA . ASN A 1 89 ? 3.222 6.859 1.461 1.00 91.38 89 ASN A CA 1
ATOM 745 C C . ASN A 1 89 ? 3.145 5.352 1.724 1.00 91.38 89 ASN A C 1
ATOM 747 O O . ASN A 1 89 ? 3.677 4.577 0.932 1.00 91.38 89 ASN A O 1
ATOM 751 N N . LEU A 1 90 ? 2.429 4.935 2.773 1.00 94.00 90 LEU A N 1
ATOM 752 C CA . LEU A 1 90 ? 2.168 3.528 3.064 1.00 94.00 90 LEU A CA 1
ATOM 753 C C . LEU A 1 90 ? 1.461 2.849 1.885 1.00 94.00 90 LEU A C 1
ATOM 755 O O . LEU A 1 90 ? 1.954 1.848 1.371 1.00 94.00 90 LEU A O 1
ATOM 759 N N . LEU A 1 91 ? 0.372 3.430 1.380 1.00 92.94 91 LEU A N 1
ATOM 760 C CA . LEU A 1 91 ? -0.370 2.889 0.239 1.00 92.94 91 LEU A CA 1
ATOM 761 C C . LEU A 1 91 ? 0.507 2.719 -0.999 1.00 92.94 91 LEU A C 1
ATOM 763 O O . LEU A 1 91 ? 0.501 1.656 -1.612 1.00 92.94 91 LEU A O 1
ATOM 767 N N . PHE A 1 92 ? 1.288 3.742 -1.348 1.00 90.75 92 PHE A N 1
ATOM 768 C CA . PHE A 1 92 ? 2.179 3.720 -2.511 1.00 90.75 92 PHE A CA 1
ATOM 769 C C . PHE A 1 92 ? 3.504 2.988 -2.271 1.00 90.75 92 PHE A C 1
ATOM 771 O O . PHE A 1 92 ? 4.361 2.973 -3.158 1.00 90.75 92 PHE A O 1
ATOM 778 N N . SER A 1 93 ? 3.674 2.384 -1.095 1.00 92.50 93 SER A N 1
ATOM 779 C CA . SER A 1 93 ? 4.783 1.485 -0.780 1.00 92.50 93 SER A CA 1
ATOM 780 C C . SER A 1 93 ? 4.401 0.006 -0.853 1.00 92.50 93 SER A C 1
ATOM 782 O O . SER A 1 93 ? 5.266 -0.843 -0.665 1.00 92.50 93 SER A O 1
ATOM 784 N N . ILE A 1 94 ? 3.138 -0.311 -1.144 1.00 92.25 94 ILE A N 1
ATOM 785 C CA . ILE A 1 94 ? 2.649 -1.677 -1.344 1.00 92.25 94 ILE A CA 1
ATOM 786 C C . ILE A 1 94 ? 2.545 -1.944 -2.842 1.00 92.25 94 ILE A C 1
ATOM 788 O O . ILE A 1 94 ? 2.045 -1.109 -3.598 1.00 92.25 94 ILE A O 1
ATOM 792 N N . GLN A 1 95 ? 3.014 -3.110 -3.279 1.00 90.06 95 GLN A N 1
ATOM 793 C CA . GLN A 1 95 ? 2.840 -3.544 -4.655 1.00 90.06 95 GLN A CA 1
ATOM 794 C C . GLN A 1 95 ? 1.511 -4.284 -4.792 1.00 90.06 95 GLN A C 1
ATOM 796 O O . GLN A 1 95 ? 1.297 -5.311 -4.152 1.00 90.06 95 GLN A O 1
ATOM 801 N N . TYR A 1 96 ? 0.640 -3.778 -5.662 1.00 89.75 96 TYR A N 1
ATOM 802 C CA . TYR A 1 96 ? -0.638 -4.406 -5.998 1.00 89.75 96 TYR A CA 1
ATOM 803 C C . TYR A 1 96 ? -0.597 -5.036 -7.388 1.00 89.75 96 TYR A C 1
ATOM 805 O O . TYR A 1 96 ? 0.192 -4.616 -8.239 1.00 89.75 96 TYR A O 1
ATOM 813 N N . THR A 1 97 ? -1.485 -5.999 -7.639 1.00 86.25 97 THR A N 1
ATOM 814 C CA . THR A 1 97 ? -1.724 -6.495 -9.000 1.00 86.25 97 THR A CA 1
ATOM 815 C C . THR A 1 97 ? -2.339 -5.403 -9.866 1.00 86.25 97 THR A C 1
ATOM 817 O O . THR A 1 97 ? -3.171 -4.628 -9.395 1.00 86.25 97 THR A O 1
ATOM 820 N N . ASP A 1 98 ? -1.981 -5.388 -11.145 1.00 78.19 98 ASP A N 1
ATOM 821 C CA . ASP A 1 98 ? -2.568 -4.524 -12.171 1.00 78.19 98 ASP A CA 1
ATOM 822 C C . ASP A 1 98 ? -3.734 -5.196 -12.923 1.00 78.19 98 ASP A C 1
ATOM 824 O O . ASP A 1 98 ? -4.226 -4.653 -13.912 1.00 78.19 98 ASP A O 1
ATOM 828 N N . ILE A 1 99 ? -4.185 -6.368 -12.455 1.00 73.94 99 ILE A N 1
ATOM 829 C CA . ILE A 1 99 ? -5.248 -7.158 -13.093 1.00 73.94 99 ILE A CA 1
ATOM 830 C C . ILE A 1 99 ? -6.610 -6.472 -12.930 1.00 73.94 99 ILE A C 1
ATOM 832 O O . ILE A 1 99 ? -7.397 -6.441 -13.877 1.00 73.94 99 ILE A O 1
ATOM 836 N N . GLU A 1 100 ? -6.878 -5.895 -11.756 1.00 73.12 100 GLU A N 1
ATOM 837 C CA . GLU A 1 100 ? -8.121 -5.180 -11.463 1.00 73.12 100 GLU A CA 1
ATOM 838 C C . GLU A 1 100 ? -7.854 -3.711 -11.104 1.00 73.12 100 GLU A C 1
ATOM 840 O O . GLU A 1 100 ? -6.911 -3.406 -10.366 1.00 73.12 100 GLU A O 1
ATOM 845 N N . PRO A 1 101 ? -8.669 -2.766 -11.610 1.00 78.06 101 PRO A N 1
ATOM 846 C CA . PRO A 1 101 ? -8.514 -1.361 -11.276 1.00 78.06 101 PRO A CA 1
ATOM 847 C C . PRO A 1 101 ? -8.880 -1.118 -9.808 1.00 78.06 101 PRO A C 1
ATOM 849 O O . PRO A 1 101 ? -10.048 -1.139 -9.430 1.00 78.06 101 PRO A O 1
ATOM 852 N N . ILE A 1 102 ? -7.870 -0.825 -8.991 1.00 85.06 102 ILE A N 1
ATOM 853 C CA . ILE A 1 102 ? -8.056 -0.395 -7.604 1.00 85.06 102 ILE A CA 1
ATOM 854 C C . ILE A 1 102 ? -8.512 1.067 -7.584 1.00 85.06 102 ILE A C 1
ATOM 856 O O . ILE A 1 102 ? -7.813 1.959 -8.087 1.00 85.06 102 ILE A O 1
ATOM 860 N N . ASP A 1 103 ? -9.661 1.334 -6.960 1.00 88.69 103 ASP A N 1
ATOM 861 C CA . ASP A 1 103 ? -10.083 2.702 -6.664 1.00 88.69 103 ASP A CA 1
ATOM 862 C C . ASP A 1 103 ? -9.253 3.254 -5.499 1.00 88.69 103 ASP A C 1
ATOM 864 O O . ASP A 1 103 ? -9.404 2.866 -4.341 1.00 88.69 103 ASP A O 1
ATOM 868 N N . TYR A 1 104 ? -8.364 4.194 -5.822 1.00 86.88 104 TYR A N 1
ATOM 869 C CA . TYR A 1 104 ? -7.525 4.875 -4.840 1.00 86.88 104 TYR A CA 1
ATOM 870 C C . TYR A 1 104 ? -8.325 5.589 -3.754 1.00 86.88 104 TYR A C 1
ATOM 872 O O . TYR A 1 104 ? -7.891 5.616 -2.605 1.00 86.88 104 TYR A O 1
ATOM 880 N N . THR A 1 105 ? -9.468 6.175 -4.100 1.00 90.00 105 THR A N 1
ATOM 881 C CA . THR A 1 105 ? -10.294 6.897 -3.131 1.00 90.00 105 THR A CA 1
ATOM 882 C C . THR A 1 105 ? -10.865 5.928 -2.105 1.00 90.00 105 THR A C 1
ATOM 884 O O . THR A 1 105 ? -10.788 6.207 -0.910 1.00 90.00 105 THR A O 1
ATOM 887 N N . LEU A 1 106 ? -11.365 4.776 -2.567 1.00 91.00 106 LEU A N 1
ATOM 888 C CA . LEU A 1 106 ? -11.915 3.732 -1.704 1.00 91.00 106 LEU A CA 1
ATOM 889 C C . LEU A 1 106 ? -10.832 3.122 -0.810 1.00 91.00 106 LEU A C 1
ATOM 891 O O . LEU A 1 106 ? -10.959 3.165 0.407 1.00 91.00 106 LEU A O 1
ATOM 895 N N . LEU A 1 107 ? -9.722 2.666 -1.398 1.00 92.50 107 LEU A N 1
ATOM 896 C CA . LEU A 1 107 ? -8.613 2.068 -0.650 1.00 92.50 107 LEU A CA 1
ATOM 897 C C . LEU A 1 107 ? -8.043 3.027 0.402 1.00 92.50 107 LEU A C 1
ATOM 899 O O . LEU A 1 107 ? -7.771 2.639 1.537 1.00 92.50 107 LEU A O 1
ATOM 903 N N . ARG A 1 108 ? -7.894 4.307 0.052 1.00 92.88 108 ARG A N 1
ATOM 904 C CA . ARG A 1 108 ? -7.460 5.321 1.013 1.00 92.88 108 ARG A CA 1
ATOM 905 C C . ARG A 1 108 ? -8.460 5.487 2.153 1.00 92.88 108 ARG A C 1
ATOM 907 O O . ARG A 1 108 ? -8.039 5.601 3.303 1.00 92.88 108 ARG A O 1
ATOM 914 N N . GLN A 1 109 ? -9.752 5.532 1.844 1.00 92.12 109 GLN A N 1
ATOM 915 C CA . GLN A 1 109 ? -10.792 5.687 2.854 1.00 92.12 109 GLN A CA 1
ATOM 916 C C . GLN A 1 109 ? -10.850 4.478 3.792 1.00 92.12 109 GLN A C 1
ATOM 918 O O . GLN A 1 109 ? -10.919 4.665 5.004 1.00 92.12 109 GLN A O 1
ATOM 923 N N . ASP A 1 110 ? -10.743 3.263 3.261 1.00 93.25 110 ASP A N 1
ATOM 924 C CA . ASP A 1 110 ? -10.721 2.032 4.053 1.00 93.25 110 ASP A CA 1
ATOM 925 C C . ASP A 1 110 ? -9.525 1.989 4.999 1.00 93.25 110 ASP A C 1
ATOM 927 O O . ASP A 1 110 ? -9.675 1.620 6.162 1.00 93.25 110 ASP A O 1
ATOM 931 N N . LEU A 1 111 ? -8.353 2.441 4.548 1.00 93.62 111 LEU A N 1
ATOM 932 C CA . LEU A 1 111 ? -7.160 2.487 5.391 1.00 93.62 111 LEU A CA 1
ATOM 933 C C . LEU A 1 111 ? -7.284 3.531 6.508 1.00 93.62 111 LEU A C 1
ATOM 935 O O . LEU A 1 111 ? -6.889 3.262 7.640 1.00 93.62 111 LEU A O 1
ATOM 939 N N . ILE A 1 112 ? -7.896 4.687 6.229 1.00 92.25 112 ILE A N 1
ATOM 940 C CA . ILE A 1 112 ? -8.225 5.693 7.254 1.00 92.25 112 ILE A CA 1
ATOM 941 C C . ILE A 1 112 ? -9.238 5.138 8.261 1.00 92.25 112 ILE A C 1
ATOM 943 O O . ILE A 1 112 ? -9.087 5.337 9.466 1.00 92.25 112 ILE A O 1
ATOM 947 N N . ASN A 1 113 ? -10.263 4.431 7.789 1.00 92.31 113 ASN A N 1
ATOM 948 C CA . ASN A 1 113 ? -11.275 3.829 8.652 1.00 92.31 113 ASN A CA 1
ATOM 949 C C . ASN A 1 113 ? -10.654 2.756 9.551 1.00 92.31 113 ASN A C 1
ATOM 951 O O . ASN A 1 113 ? -10.849 2.793 10.765 1.00 92.31 113 ASN A O 1
ATOM 955 N N . ALA A 1 114 ? -9.859 1.851 8.974 1.00 93.88 114 ALA A N 1
ATOM 956 C CA . ALA A 1 114 ? -9.131 0.829 9.710 1.00 93.88 114 ALA A CA 1
ATOM 957 C C . ALA A 1 114 ? -8.203 1.458 10.752 1.00 93.88 114 ALA A C 1
ATOM 959 O O . ALA A 1 114 ? -8.262 1.072 11.917 1.00 93.88 114 ALA A O 1
ATOM 960 N N . TYR A 1 115 ? -7.428 2.480 10.375 1.00 92.81 115 TYR A N 1
ATOM 961 C CA . TYR A 1 115 ? -6.574 3.235 11.294 1.00 92.81 115 TYR A CA 1
ATOM 962 C C . TYR A 1 115 ? -7.368 3.782 12.490 1.00 92.81 115 TYR A C 1
ATOM 964 O O . TYR A 1 115 ? -7.001 3.537 13.638 1.00 92.81 115 TYR A O 1
ATOM 972 N N . ASN A 1 116 ? -8.482 4.474 12.242 1.00 91.69 116 ASN A N 1
ATOM 973 C CA . ASN A 1 116 ? -9.285 5.085 13.303 1.00 91.69 116 ASN A CA 1
ATOM 974 C C . ASN A 1 116 ? -9.940 4.042 14.222 1.00 91.69 116 ASN A C 1
ATOM 976 O O . ASN A 1 116 ? -9.920 4.197 15.441 1.00 91.69 116 ASN A O 1
ATOM 980 N N . LEU A 1 117 ? -10.501 2.972 13.652 1.00 93.00 117 LEU A N 1
ATOM 981 C CA . LEU A 1 117 ? -11.231 1.946 14.405 1.00 93.00 117 LEU A CA 1
ATOM 982 C C . LEU A 1 117 ? -10.305 1.054 15.239 1.00 93.00 117 LEU A C 1
ATOM 984 O O . LEU A 1 117 ? -10.700 0.574 16.296 1.00 93.00 117 LEU A O 1
ATOM 988 N N . THR A 1 118 ? -9.058 0.875 14.807 1.00 93.81 118 THR A N 1
ATOM 989 C CA . THR A 1 118 ? -8.071 0.014 15.481 1.00 93.81 118 THR A CA 1
ATOM 990 C C . THR A 1 118 ? -7.109 0.779 16.388 1.00 93.81 118 THR A C 1
ATOM 992 O O . THR A 1 118 ? -6.110 0.217 16.843 1.00 93.81 118 THR A O 1
ATOM 995 N N . ASN A 1 119 ? -7.394 2.058 16.667 1.00 91.25 119 ASN A N 1
ATOM 996 C CA . ASN A 1 119 ? -6.519 2.952 17.427 1.00 91.25 119 ASN A CA 1
ATOM 997 C C . ASN A 1 119 ? -5.094 2.995 16.843 1.00 91.25 119 ASN A C 1
ATOM 999 O O . ASN A 1 119 ? -4.119 2.736 17.539 1.00 91.25 119 ASN A O 1
ATOM 1003 N N . GLY A 1 120 ? -4.979 3.264 15.545 1.00 90.75 120 GLY A N 1
ATOM 1004 C CA . GLY A 1 120 ? -3.705 3.326 14.836 1.00 90.75 120 GLY A CA 1
ATOM 1005 C C . GLY A 1 120 ? -3.065 1.963 14.586 1.00 90.75 120 GLY A C 1
ATOM 1006 O O . GLY A 1 120 ? -1.860 1.815 14.775 1.00 90.75 120 GLY A O 1
ATOM 1007 N N . PHE A 1 121 ? -3.864 0.963 14.195 1.00 94.12 121 PHE A N 1
ATOM 1008 C CA . PHE A 1 121 ? -3.442 -0.428 13.966 1.00 94.12 121 PHE A CA 1
ATOM 1009 C C . PHE A 1 121 ? -2.920 -1.160 15.207 1.00 94.12 121 PHE A C 1
ATOM 1011 O O . PHE A 1 121 ? -2.345 -2.238 15.093 1.00 94.12 121 PHE A O 1
ATOM 1018 N N . GLN A 1 122 ? -3.131 -0.613 16.407 1.00 93.75 122 GLN A N 1
ATOM 1019 C CA . GLN A 1 122 ? -2.728 -1.278 17.650 1.00 93.75 122 GLN A CA 1
ATOM 1020 C C . GLN A 1 122 ? -3.614 -2.491 17.974 1.00 93.75 122 GLN A C 1
ATOM 1022 O O . GLN A 1 122 ? -3.200 -3.364 18.733 1.00 93.75 122 GLN A O 1
ATOM 1027 N N . GLN A 1 123 ? -4.816 -2.547 17.398 1.00 94.25 123 GLN A N 1
ATOM 1028 C CA . GLN A 1 123 ? -5.716 -3.701 17.424 1.00 94.25 123 GLN A CA 1
ATOM 1029 C C . GLN A 1 123 ? -5.749 -4.382 16.050 1.00 94.25 123 GLN A C 1
ATOM 1031 O O . GLN A 1 123 ? -5.513 -3.722 15.037 1.00 94.25 123 GLN A O 1
ATOM 1036 N N . ASP A 1 124 ? -6.068 -5.679 16.008 1.00 94.50 124 ASP A N 1
A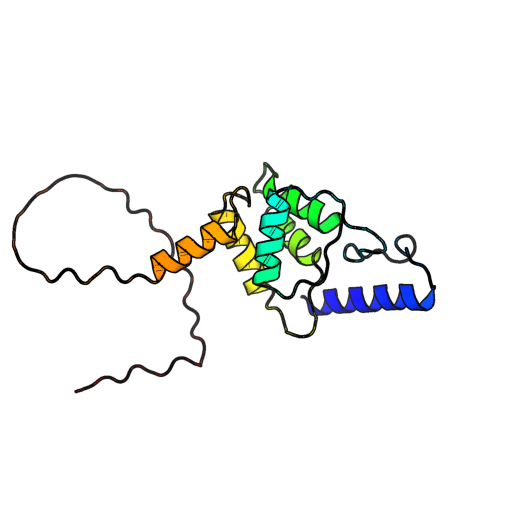TOM 1037 C CA . ASP A 1 124 ? -6.185 -6.423 14.750 1.00 94.50 124 ASP A CA 1
ATOM 1038 C C . ASP A 1 124 ? -7.366 -5.884 13.914 1.00 94.50 124 ASP A C 1
ATOM 1040 O O . ASP A 1 124 ? -8.521 -5.970 14.352 1.00 94.50 124 ASP A O 1
ATOM 1044 N N . PRO A 1 125 ? -7.121 -5.339 12.705 1.00 94.75 125 PRO A N 1
ATOM 1045 C CA . PRO A 1 125 ? -8.194 -4.857 11.845 1.00 94.75 125 PRO A CA 1
ATOM 1046 C C . PRO A 1 125 ? -9.194 -5.944 11.449 1.00 94.75 125 PRO A C 1
ATOM 1048 O O . PRO A 1 125 ? -10.379 -5.644 11.324 1.00 94.75 125 PRO A O 1
ATOM 1051 N N . ASN A 1 126 ? -8.757 -7.194 11.276 1.00 92.94 126 ASN A N 1
ATOM 1052 C CA . ASN A 1 126 ? -9.660 -8.290 10.930 1.00 92.94 126 ASN A CA 1
ATOM 1053 C C . ASN A 1 126 ? -10.630 -8.606 12.071 1.00 92.94 126 ASN A C 1
ATOM 1055 O O . ASN A 1 126 ? -11.781 -8.939 11.807 1.00 92.94 126 ASN A O 1
ATOM 1059 N N . GLU A 1 127 ? -10.207 -8.462 13.329 1.00 90.81 127 GLU A N 1
ATOM 1060 C CA . GLU A 1 127 ? -11.087 -8.670 14.483 1.00 90.81 127 GLU A CA 1
ATOM 1061 C C . GLU A 1 127 ? -12.062 -7.500 14.660 1.00 90.81 127 GLU A C 1
ATOM 1063 O O . GLU A 1 127 ? -13.272 -7.700 14.783 1.00 90.81 127 GLU A O 1
ATOM 1068 N 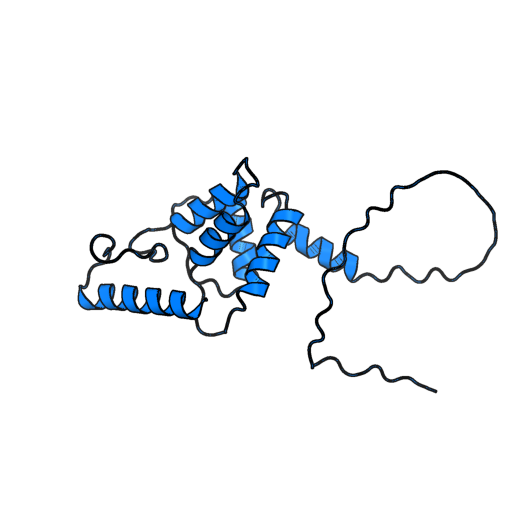N . VAL A 1 128 ? -11.551 -6.265 14.636 1.00 89.56 128 VAL A N 1
ATOM 1069 C CA . VAL A 1 128 ? -12.353 -5.070 14.935 1.00 89.56 128 VAL A CA 1
ATOM 1070 C C . VAL A 1 128 ? -13.362 -4.771 13.825 1.00 89.56 128 VAL A C 1
ATOM 1072 O O . VAL A 1 128 ? -14.536 -4.516 14.100 1.00 89.56 128 VAL A O 1
ATOM 1075 N N . LEU A 1 129 ? -12.939 -4.808 12.558 1.00 84.06 129 LEU A N 1
ATOM 1076 C CA . LEU A 1 129 ? -13.808 -4.437 11.434 1.00 84.06 129 LEU A CA 1
ATOM 1077 C C . LEU A 1 129 ? -14.895 -5.484 11.166 1.00 84.06 129 LEU A C 1
ATOM 1079 O O . LEU A 1 129 ? -15.995 -5.136 10.726 1.00 84.06 129 LEU A O 1
ATOM 1083 N N . TYR A 1 130 ? -14.620 -6.752 11.479 1.00 77.06 130 TYR A N 1
ATOM 1084 C CA . TYR A 1 130 ? -15.614 -7.817 11.406 1.00 77.06 130 TYR A CA 1
ATOM 1085 C C . TYR A 1 130 ? -16.746 -7.596 12.422 1.00 77.06 130 TYR A C 1
ATOM 1087 O O . TYR A 1 130 ? -17.917 -7.597 12.044 1.00 77.06 130 TYR A O 1
ATOM 1095 N N . GLN A 1 131 ? -16.418 -7.283 13.682 1.00 69.31 131 GLN A N 1
ATOM 1096 C CA . GLN A 1 131 ? -17.420 -7.004 14.723 1.00 69.31 131 GLN A CA 1
ATOM 1097 C C . GLN A 1 131 ? -18.290 -5.782 14.404 1.00 69.31 131 GLN A C 1
ATOM 1099 O O . GLN A 1 131 ? -19.502 -5.793 14.634 1.00 69.31 131 GLN A O 1
ATOM 1104 N N . VAL A 1 132 ? -17.690 -4.730 13.839 1.00 70.75 132 VAL A N 1
ATOM 1105 C CA . VAL A 1 132 ? -18.439 -3.554 13.373 1.00 70.75 132 VAL A CA 1
ATOM 1106 C C . VAL A 1 132 ? -19.442 -3.965 12.292 1.00 70.75 132 VAL A C 1
ATOM 1108 O O . VAL A 1 132 ? -20.609 -3.593 12.371 1.00 70.75 132 VAL A O 1
ATOM 1111 N N . SER A 1 133 ? -19.034 -4.798 11.335 1.00 67.62 133 SER A N 1
ATOM 1112 C CA . SER A 1 133 ? -19.906 -5.274 10.252 1.00 67.62 133 SER A CA 1
ATOM 1113 C C . SER A 1 133 ? -21.079 -6.131 10.756 1.00 67.62 133 SER A C 1
ATOM 1115 O O . SER A 1 133 ? -22.206 -5.971 10.280 1.00 67.62 133 SER A O 1
ATOM 1117 N N . GLU A 1 134 ? -20.853 -6.996 11.750 1.00 68.81 134 GLU A N 1
ATOM 1118 C CA . GLU A 1 134 ? -21.918 -7.798 12.373 1.00 68.81 134 GLU A CA 1
ATOM 1119 C C . GLU A 1 134 ? -22.916 -6.936 13.159 1.00 68.81 134 GLU A C 1
ATOM 1121 O O . GLU A 1 134 ? -24.126 -7.152 13.077 1.00 68.81 134 GLU A O 1
ATOM 1126 N N . THR A 1 135 ? -22.430 -5.911 13.862 1.00 61.97 135 THR A N 1
ATOM 1127 C CA . THR A 1 135 ? -23.277 -5.039 14.693 1.00 61.97 135 THR A CA 1
ATOM 1128 C C . THR A 1 135 ? -24.204 -4.157 13.848 1.00 61.97 135 THR A C 1
ATOM 1130 O O . THR A 1 135 ? -25.324 -3.880 14.262 1.00 61.97 135 THR A O 1
ATOM 1133 N N . ILE A 1 136 ? -23.782 -3.754 12.642 1.00 58.69 136 ILE A N 1
ATOM 1134 C CA . ILE A 1 136 ? -24.612 -2.957 11.716 1.00 58.69 136 ILE A CA 1
ATOM 1135 C C . ILE A 1 136 ? -25.630 -3.842 10.968 1.00 58.69 136 ILE A C 1
ATOM 1137 O O . ILE A 1 136 ? -26.671 -3.362 10.523 1.00 58.69 136 ILE A O 1
ATOM 1141 N N . THR A 1 137 ? -25.339 -5.140 10.829 1.00 54.34 137 THR A N 1
ATOM 1142 C CA . THR A 1 137 ? -26.175 -6.093 10.079 1.00 54.34 137 THR A CA 1
ATOM 1143 C C . THR A 1 137 ? -27.241 -6.765 10.946 1.00 54.34 137 THR A C 1
ATOM 1145 O O . THR A 1 137 ? -28.189 -7.322 10.399 1.00 54.34 137 THR A O 1
ATOM 1148 N N . SER A 1 138 ? -27.140 -6.707 12.278 1.00 39.47 138 SER A N 1
ATOM 1149 C CA . SER A 1 138 ? -28.198 -7.197 13.166 1.00 39.47 138 SER A CA 1
ATOM 1150 C C . SER A 1 138 ? -29.341 -6.178 13.223 1.00 39.47 138 SER A C 1
ATOM 1152 O O . SER A 1 138 ? -29.170 -5.133 13.854 1.00 39.47 138 SER A O 1
ATOM 1154 N N . PRO A 1 139 ? -30.528 -6.452 12.643 1.00 44.50 139 PRO A N 1
ATOM 1155 C CA . PRO A 1 139 ? -31.707 -5.694 13.016 1.00 44.50 139 PRO A CA 1
ATOM 1156 C C . PRO A 1 139 ? -31.924 -5.974 14.502 1.00 44.50 139 PRO A C 1
ATOM 1158 O O . PRO A 1 139 ? -31.940 -7.132 14.930 1.00 44.50 139 PRO A O 1
ATOM 1161 N N . GLU A 1 140 ? -32.052 -4.921 15.297 1.00 44.72 140 GLU A N 1
ATOM 1162 C CA . GLU A 1 140 ? -32.665 -5.028 16.613 1.00 44.72 140 GLU A CA 1
ATOM 1163 C C . GLU A 1 140 ? -33.969 -5.831 16.441 1.00 44.72 140 GLU A C 1
ATOM 1165 O O . GLU A 1 140 ? -34.751 -5.505 15.540 1.00 44.72 140 GLU A O 1
ATOM 1170 N N . PRO A 1 141 ? -34.189 -6.934 17.183 1.00 44.75 141 PRO A N 1
ATOM 1171 C CA . PRO A 1 141 ? -35.436 -7.667 17.058 1.00 44.75 141 PRO A CA 1
ATOM 1172 C C . PRO A 1 141 ? -36.566 -6.688 17.361 1.00 44.75 141 PRO A C 1
ATOM 1174 O O . PRO A 1 141 ? -36.564 -6.079 18.429 1.00 44.75 141 PRO A O 1
ATOM 1177 N N . GLU A 1 142 ? -37.486 -6.521 16.404 1.00 41.91 142 GLU A N 1
ATOM 1178 C CA . GLU A 1 142 ? -38.674 -5.684 16.553 1.00 41.91 142 GLU A CA 1
ATOM 1179 C C . GLU A 1 142 ? -39.316 -5.991 17.906 1.00 41.91 142 GLU A C 1
ATOM 1181 O O . GLU A 1 142 ? -39.906 -7.057 18.117 1.00 41.91 142 GLU A O 1
ATOM 1186 N N . VAL A 1 143 ? -39.161 -5.061 18.849 1.00 42.34 143 VAL A N 1
ATOM 1187 C CA . VAL A 1 143 ? -39.874 -5.104 20.115 1.00 42.34 143 VAL A CA 1
ATOM 1188 C C . VAL A 1 143 ? -41.333 -4.847 19.768 1.00 42.34 143 VAL A C 1
ATOM 1190 O O . VAL A 1 143 ? -41.781 -3.708 19.628 1.00 42.34 143 VAL A O 1
ATOM 1193 N N . LEU A 1 144 ? -42.066 -5.945 19.584 1.00 39.31 144 LEU A N 1
ATOM 1194 C CA . LEU A 1 144 ? -43.519 -5.982 19.575 1.00 39.31 144 LEU A CA 1
ATOM 1195 C C . LEU A 1 144 ? -44.001 -5.252 20.829 1.00 39.31 144 LEU A C 1
ATOM 1197 O O . LEU A 1 144 ? -43.826 -5.709 21.959 1.00 39.31 144 LEU A O 1
ATOM 1201 N N . SER A 1 145 ? -44.536 -4.060 20.593 1.00 43.28 145 SER A N 1
ATOM 1202 C CA . SER A 1 145 ? -45.080 -3.182 21.614 1.00 43.28 145 SER A CA 1
ATOM 1203 C C . SER A 1 145 ? -46.290 -3.839 22.263 1.00 43.28 145 SER A C 1
ATOM 1205 O O . SER A 1 145 ? -47.201 -4.264 21.562 1.00 43.28 145 SER A O 1
ATOM 1207 N N . ASP A 1 146 ? -46.287 -3.907 23.591 1.00 39.03 146 ASP A N 1
ATOM 1208 C CA . ASP A 1 146 ? -47.377 -3.388 24.419 1.00 39.03 146 ASP A CA 1
ATOM 1209 C C . ASP A 1 146 ? -47.021 -3.577 25.897 1.00 39.03 146 ASP A C 1
ATOM 1211 O O . ASP A 1 146 ? -46.943 -4.697 26.398 1.00 39.03 146 ASP A O 1
ATOM 1215 N N . THR A 1 147 ? -46.793 -2.479 26.618 1.00 35.62 147 THR A N 1
ATOM 1216 C CA . THR A 1 147 ? -47.642 -2.021 27.735 1.00 35.62 147 THR A CA 1
ATOM 1217 C C . THR A 1 147 ? -46.962 -0.822 28.410 1.00 35.62 147 THR A C 1
ATOM 1219 O O . THR A 1 147 ? -45.788 -0.847 28.761 1.00 35.62 147 THR A O 1
ATOM 1222 N N . THR A 1 148 ? -47.748 0.235 28.575 1.00 44.59 148 THR A N 1
ATOM 1223 C CA . THR A 1 148 ? -47.516 1.455 29.357 1.00 44.59 148 THR A CA 1
ATOM 1224 C C . THR A 1 148 ? -46.765 1.256 30.678 1.00 44.59 148 THR A C 1
ATOM 1226 O O . THR A 1 148 ? -47.214 0.459 31.498 1.00 44.59 148 THR A O 1
ATOM 1229 N N . SER A 1 149 ? -45.746 2.084 30.935 1.00 34.19 149 SER A N 1
ATOM 1230 C CA . SER A 1 149 ? -45.499 2.693 32.253 1.00 34.19 149 SER A CA 1
ATOM 1231 C C . SER A 1 149 ? -44.436 3.795 32.167 1.00 34.19 149 SER A C 1
ATOM 1233 O O . SER A 1 149 ? -43.338 3.579 31.665 1.00 34.19 149 SER A O 1
ATOM 1235 N N . GLU A 1 150 ? -44.797 4.981 32.658 1.00 43.09 150 GLU A N 1
ATOM 1236 C CA . GLU A 1 150 ? -43.932 6.144 32.876 1.00 43.09 150 GLU A CA 1
ATOM 1237 C C . GLU A 1 150 ? -42.756 5.802 33.799 1.00 43.09 150 GLU A C 1
ATOM 1239 O O . GLU A 1 150 ? -43.000 5.351 34.916 1.00 43.09 150 GLU A O 1
ATOM 1244 N N . ILE A 1 151 ? -41.515 6.092 33.385 1.00 32.97 151 ILE A N 1
ATOM 1245 C CA . ILE A 1 151 ? -40.405 6.411 34.297 1.00 32.97 151 ILE A CA 1
ATOM 1246 C C . ILE A 1 151 ? -39.499 7.442 33.605 1.00 32.97 151 ILE A C 1
ATOM 1248 O O . ILE A 1 151 ? -38.909 7.183 32.559 1.00 32.97 151 ILE A O 1
ATOM 1252 N N . SER A 1 152 ? -39.453 8.634 34.188 1.00 44.38 152 SER A N 1
ATOM 1253 C CA . SER A 1 152 ? -38.473 9.696 33.964 1.00 44.38 152 SER A CA 1
ATOM 1254 C C . SER A 1 152 ? -37.110 9.316 34.549 1.00 44.38 152 SER A C 1
ATOM 1256 O O . SER A 1 152 ? -37.103 8.757 35.641 1.00 44.38 152 SER A O 1
ATOM 1258 N N . GLU A 1 153 ? -36.005 9.669 33.877 1.00 40.03 153 GLU A N 1
ATOM 1259 C CA . GLU A 1 153 ? -34.822 10.382 34.424 1.00 40.03 153 GLU A CA 1
ATOM 1260 C C . GLU A 1 153 ? -33.564 10.233 33.531 1.00 40.03 153 GLU A C 1
ATOM 1262 O O . GLU A 1 153 ? -33.283 9.176 32.974 1.00 40.03 153 GLU A O 1
ATOM 1267 N N . GLU A 1 154 ? -32.859 11.363 33.419 1.00 39.19 154 GLU A N 1
ATOM 1268 C CA . GLU A 1 154 ? -31.448 11.620 33.086 1.00 39.19 154 GLU A CA 1
ATOM 1269 C C . GLU A 1 154 ? -30.746 11.060 31.815 1.00 39.19 154 GLU A C 1
ATOM 1271 O O . GLU A 1 154 ? -30.312 9.915 31.731 1.00 39.19 154 GLU A O 1
ATOM 1276 N N . ASP A 1 155 ? -30.503 11.990 30.877 1.00 46.50 155 ASP A N 1
ATOM 1277 C CA . ASP A 1 155 ? -29.207 12.338 30.248 1.00 46.50 155 ASP A CA 1
ATOM 1278 C C . ASP A 1 155 ? -28.220 11.194 29.903 1.00 46.50 155 ASP A C 1
ATOM 1280 O O . ASP A 1 155 ? -27.294 10.878 30.653 1.00 46.50 155 ASP A O 1
ATOM 1284 N N . ILE A 1 156 ? -28.354 10.633 28.695 1.00 40.44 156 ILE A N 1
ATOM 1285 C CA . ILE A 1 156 ? -27.301 9.841 28.042 1.00 40.44 156 ILE A CA 1
ATOM 1286 C C . ILE A 1 156 ? -26.761 10.669 26.867 1.00 40.44 156 ILE A C 1
ATOM 1288 O O . ILE A 1 156 ? -27.541 11.020 25.975 1.00 40.44 156 ILE A O 1
ATOM 1292 N N . PRO A 1 157 ? -25.450 10.974 26.796 1.00 40.66 157 PRO A N 1
ATOM 1293 C CA . PRO A 1 157 ? -24.898 11.697 25.663 1.00 40.66 157 PRO A CA 1
ATOM 1294 C C . PRO A 1 157 ? -25.028 10.816 24.421 1.00 40.66 157 PRO A C 1
ATOM 1296 O O . PRO A 1 157 ? -24.356 9.791 24.298 1.00 40.66 157 PRO A O 1
ATOM 1299 N N . HIS A 1 158 ? -25.892 11.214 23.489 1.00 41.56 158 HIS A N 1
ATOM 1300 C CA . HIS A 1 158 ? -25.963 10.605 22.169 1.00 41.56 158 HIS A CA 1
ATOM 1301 C C . HIS A 1 158 ? -24.620 10.815 21.458 1.00 41.56 158 HIS A C 1
ATOM 1303 O O . HIS A 1 158 ? -24.355 11.874 20.887 1.00 41.56 158 HIS A O 1
ATOM 1309 N N . LEU A 1 159 ? -23.754 9.800 21.501 1.00 39.53 159 LEU A N 1
ATOM 1310 C CA . LEU A 1 159 ? -22.604 9.690 20.613 1.00 39.53 159 LEU A CA 1
ATOM 1311 C C . LEU A 1 159 ? -23.143 9.562 19.189 1.00 39.53 159 LEU A C 1
ATOM 1313 O O . LEU A 1 159 ? -23.530 8.487 18.736 1.00 39.53 159 LEU A O 1
ATOM 1317 N N . HIS A 1 160 ? -23.209 10.695 18.497 1.00 40.81 160 HIS A N 1
ATOM 1318 C CA . HIS A 1 160 ? -23.582 10.748 17.096 1.00 40.81 160 HIS A CA 1
ATOM 1319 C C . HIS A 1 160 ? -22.413 10.191 16.275 1.00 40.81 160 HIS A C 1
ATOM 1321 O O . HIS A 1 160 ? -21.515 10.925 15.870 1.00 40.81 160 HIS A O 1
ATOM 1327 N N . ILE A 1 161 ? -22.397 8.876 16.064 1.00 48.97 161 ILE A N 1
ATOM 1328 C CA . ILE A 1 161 ? -21.481 8.235 15.119 1.00 48.97 161 ILE A CA 1
ATOM 1329 C C . ILE A 1 161 ? -22.021 8.552 13.716 1.00 48.97 161 ILE A C 1
ATOM 1331 O O . ILE A 1 161 ? -23.163 8.193 13.417 1.00 48.97 161 ILE A O 1
ATOM 1335 N N . PRO A 1 162 ? -21.282 9.276 12.855 1.00 42.62 162 PRO A N 1
ATOM 1336 C CA . PRO A 1 162 ? -21.730 9.506 11.492 1.00 42.62 162 PRO A CA 1
ATOM 1337 C C . PRO A 1 162 ? -21.728 8.174 10.738 1.00 42.62 162 PRO A C 1
ATOM 1339 O O . PRO A 1 162 ? -20.694 7.516 10.633 1.00 42.62 162 PRO A O 1
ATOM 1342 N N . LEU A 1 163 ? -22.893 7.779 10.222 1.00 44.59 163 LEU A N 1
ATOM 1343 C CA . LEU A 1 163 ? -23.016 6.631 9.328 1.00 44.59 163 LEU A CA 1
ATOM 1344 C C . LEU A 1 163 ? -22.175 6.873 8.060 1.00 44.59 163 LEU A C 1
ATOM 1346 O O . LEU A 1 163 ? -22.184 7.993 7.533 1.00 44.59 163 LEU A O 1
ATOM 1350 N N . PRO A 1 164 ? -21.469 5.852 7.542 1.00 44.03 164 PRO A N 1
ATOM 1351 C CA . PRO A 1 164 ? -20.783 5.969 6.265 1.00 44.03 164 PRO A CA 1
ATOM 1352 C C . PRO A 1 164 ? -21.798 6.225 5.135 1.00 44.03 164 PRO A C 1
ATOM 1354 O O . PRO A 1 164 ? -22.934 5.743 5.197 1.00 44.03 164 PRO A O 1
ATOM 1357 N N . PRO A 1 165 ? -21.421 6.990 4.095 1.00 45.00 165 PRO A N 1
ATOM 1358 C CA . PRO A 1 165 ? -22.312 7.278 2.980 1.00 45.00 165 PRO A CA 1
ATOM 1359 C C . PRO A 1 165 ? -22.704 5.984 2.257 1.00 45.00 165 PRO A C 1
ATOM 1361 O O . PRO A 1 165 ? -21.853 5.220 1.805 1.00 45.00 165 PRO A O 1
ATOM 1364 N N . ILE A 1 166 ? -24.011 5.757 2.122 1.00 47.00 166 ILE A N 1
ATOM 1365 C CA . ILE A 1 166 ? -24.559 4.663 1.319 1.00 47.00 166 ILE A CA 1
ATOM 1366 C C . ILE A 1 166 ? -24.376 5.035 -0.155 1.00 47.00 166 ILE A C 1
ATOM 1368 O O . ILE A 1 166 ? -25.031 5.947 -0.665 1.00 47.00 166 ILE A O 1
ATOM 1372 N N . TYR A 1 167 ? -23.482 4.336 -0.850 1.00 40.97 167 TYR A N 1
ATOM 1373 C CA . TYR A 1 167 ? -23.357 4.452 -2.298 1.00 40.97 167 TYR A CA 1
ATOM 1374 C C . TYR A 1 167 ? -24.407 3.571 -2.977 1.00 40.97 167 TYR A C 1
ATOM 1376 O O . TYR A 1 167 ? -24.457 2.361 -2.762 1.00 40.97 167 TYR A O 1
ATOM 1384 N N . ASN A 1 168 ? -25.227 4.176 -3.837 1.00 37.69 168 ASN A N 1
ATOM 1385 C CA . ASN A 1 168 ? -26.115 3.445 -4.736 1.00 37.69 168 ASN A CA 1
ATOM 1386 C C . ASN A 1 168 ? -25.264 2.665 -5.748 1.00 37.69 168 ASN A C 1
ATOM 1388 O O . ASN A 1 168 ? -24.807 3.230 -6.743 1.00 37.69 168 ASN A O 1
ATOM 1392 N N . THR A 1 169 ? -25.040 1.374 -5.514 1.00 43.38 169 THR A N 1
ATOM 1393 C CA . THR A 1 169 ? -24.538 0.472 -6.553 1.00 43.38 169 THR A CA 1
ATOM 1394 C C . THR A 1 169 ? -25.705 0.051 -7.463 1.00 43.38 169 THR A C 1
ATOM 1396 O O . THR A 1 169 ? -26.805 -0.200 -6.967 1.00 43.38 169 THR A O 1
ATOM 1399 N N . PRO A 1 170 ? -25.527 -0.043 -8.797 1.00 45.72 170 PRO A N 1
ATOM 1400 C CA . PRO A 1 170 ? -26.638 -0.246 -9.740 1.00 45.72 170 PRO A CA 1
ATOM 1401 C C . PRO A 1 170 ? -27.331 -1.619 -9.684 1.00 45.72 170 PRO A C 1
ATOM 1403 O O . PRO A 1 170 ? -28.212 -1.873 -10.499 1.00 45.72 170 PRO A O 1
ATOM 1406 N N . ASN A 1 171 ? -26.930 -2.519 -8.781 1.00 42.84 171 ASN A N 1
ATOM 1407 C CA . ASN A 1 171 ? -27.261 -3.946 -8.862 1.00 42.84 171 ASN A CA 1
ATOM 1408 C C . ASN A 1 171 ? -28.124 -4.490 -7.715 1.00 42.84 171 ASN A C 1
ATOM 1410 O O . ASN A 1 171 ? -28.215 -5.707 -7.576 1.00 42.84 171 ASN A O 1
ATOM 1414 N N . ASN A 1 172 ? -28.798 -3.649 -6.924 1.00 38.72 172 ASN A N 1
ATOM 1415 C CA . ASN A 1 172 ? -29.806 -4.171 -5.998 1.00 38.72 172 ASN A CA 1
ATOM 1416 C C . ASN A 1 172 ? -31.187 -4.236 -6.687 1.00 38.72 172 ASN A C 1
ATOM 1418 O O . ASN A 1 172 ? -31.625 -3.218 -7.235 1.00 38.72 172 ASN A O 1
ATOM 1422 N N . PRO A 1 173 ? -31.894 -5.384 -6.694 1.00 43.34 173 PRO A N 1
ATOM 1423 C CA . PRO A 1 173 ? -33.253 -5.451 -7.220 1.00 43.34 173 PRO A CA 1
ATOM 1424 C C . PRO A 1 173 ? -34.166 -4.531 -6.404 1.00 43.34 173 PRO A C 1
ATOM 1426 O O . PRO A 1 173 ? -34.126 -4.540 -5.174 1.00 43.34 173 PRO A O 1
ATOM 1429 N N . ALA A 1 174 ? -34.992 -3.735 -7.086 1.00 42.03 174 ALA A N 1
ATOM 1430 C CA . ALA A 1 174 ? -35.963 -2.870 -6.426 1.00 42.03 174 ALA A CA 1
ATOM 1431 C C . ALA A 1 174 ? -36.906 -3.699 -5.523 1.00 42.03 174 ALA A C 1
ATOM 1433 O O . ALA A 1 174 ? -37.349 -4.772 -5.949 1.00 42.03 174 ALA A O 1
ATOM 1434 N N . PRO A 1 175 ? -37.250 -3.220 -4.310 1.00 39.00 175 PRO A N 1
ATOM 1435 C CA . PRO A 1 175 ? -38.176 -3.922 -3.431 1.00 39.00 175 PRO A CA 1
ATOM 1436 C C . PRO A 1 175 ? -39.546 -4.056 -4.099 1.00 39.00 175 PRO A C 1
ATOM 1438 O O . PRO A 1 175 ? -40.142 -3.070 -4.535 1.00 39.00 175 PRO A O 1
ATOM 1441 N N . VAL A 1 176 ? -40.051 -5.286 -4.175 1.00 44.62 176 VAL A N 1
ATOM 1442 C CA . VAL A 1 176 ? -41.428 -5.562 -4.592 1.00 44.62 176 VAL A CA 1
ATOM 1443 C C . VAL A 1 176 ? -42.346 -5.139 -3.449 1.00 44.62 176 VAL A C 1
ATOM 1445 O O . VAL A 1 176 ? -42.277 -5.709 -2.365 1.00 44.62 176 VAL A O 1
ATOM 1448 N N . ILE A 1 177 ? -43.196 -4.143 -3.694 1.00 42.97 177 ILE A N 1
ATOM 1449 C CA . ILE A 1 177 ? -44.251 -3.723 -2.767 1.00 42.97 177 ILE A CA 1
ATOM 1450 C C . ILE A 1 177 ? -45.494 -4.575 -3.079 1.00 42.97 177 ILE A C 1
ATOM 1452 O O . ILE A 1 177 ? -46.023 -4.452 -4.189 1.00 42.97 177 ILE A O 1
ATOM 1456 N N . PRO A 1 178 ? -45.963 -5.456 -2.175 1.00 48.59 178 PRO A N 1
ATOM 1457 C CA . PRO A 1 178 ? -47.248 -6.123 -2.343 1.00 48.59 178 PRO A CA 1
ATOM 1458 C C . PRO A 1 178 ? -48.416 -5.180 -1.977 1.00 48.59 178 PRO A C 1
ATOM 1460 O O . PRO A 1 178 ? -48.215 -4.261 -1.180 1.00 48.59 178 PRO A O 1
ATOM 1463 N N . PRO A 1 179 ? -49.608 -5.386 -2.572 1.00 59.44 179 PRO A N 1
ATOM 1464 C CA . PRO A 1 179 ? -50.810 -4.584 -2.323 1.00 59.44 179 PRO A CA 1
ATOM 1465 C C . PRO A 1 179 ? -51.426 -4.798 -0.936 1.00 59.44 179 PRO A C 1
ATOM 1467 O O . PRO A 1 179 ? -51.253 -5.900 -0.366 1.00 59.44 179 PRO A O 1
#

Foldseek 3Di:
DVVVLVVLVVVVVVVCVVVVDLADCVPHDDLQRCSNANADPDDDPLVVLVVVVCVVVFQFDDAGVQLSVLLCCQQPPPDPPCNLVSLVSNVSRTDGDPPDDDDPVVSSVVVVVLCVQCVRSVHRSVVRVVVVVVVVPDDPPPPPDDDDDDDDDDDDPPPPDPDDDDDDDPPDPDDDDDD